Protein AF-A0A4Q8U0I1-F1 (afdb_monomer_lite)

Structure (mmCIF, N/CA/C/O backbone):
data_AF-A0A4Q8U0I1-F1
#
_entry.id   AF-A0A4Q8U0I1-F1
#
loop_
_atom_site.group_PDB
_atom_site.id
_atom_site.type_symbol
_atom_site.label_atom_id
_atom_site.label_alt_id
_atom_site.label_comp_id
_atom_site.label_asym_id
_atom_site.label_entity_id
_atom_site.label_seq_id
_atom_site.pdbx_PDB_ins_code
_atom_site.Cartn_x
_atom_site.Cartn_y
_atom_site.Cartn_z
_atom_site.occupancy
_atom_site.B_iso_or_equiv
_atom_site.auth_seq_id
_atom_site.auth_comp_id
_atom_site.auth_asym_id
_atom_site.auth_atom_id
_atom_site.pdbx_PDB_model_num
ATOM 1 N N . MET A 1 1 ? -5.840 -26.857 8.685 1.00 29.73 1 MET A N 1
ATOM 2 C CA . MET A 1 1 ? -5.696 -25.802 7.660 1.00 29.73 1 MET A CA 1
ATOM 3 C C . MET A 1 1 ? -5.209 -24.539 8.381 1.00 29.73 1 MET A C 1
ATOM 5 O O . MET A 1 1 ? -5.985 -23.650 8.663 1.00 29.73 1 MET A O 1
ATOM 9 N N . ALA A 1 2 ? -4.060 -24.588 9.058 1.00 36.88 2 ALA A N 1
ATOM 10 C CA . ALA A 1 2 ? -2.710 -24.403 8.505 1.00 36.88 2 ALA A CA 1
ATOM 11 C C . ALA A 1 2 ? -2.477 -23.007 7.884 1.00 36.88 2 ALA A C 1
ATOM 13 O O . ALA A 1 2 ? -1.924 -22.889 6.802 1.00 36.88 2 ALA A O 1
ATOM 14 N N . GLY A 1 3 ? -2.908 -21.962 8.591 1.00 31.30 3 GLY A N 1
ATOM 15 C CA . GLY A 1 3 ? -2.329 -20.621 8.529 1.00 31.30 3 GLY A CA 1
ATOM 16 C C . GLY A 1 3 ? -1.948 -20.258 9.956 1.00 31.30 3 GLY A C 1
ATOM 17 O O . GLY A 1 3 ? -2.737 -19.664 10.682 1.00 31.30 3 GLY A O 1
ATOM 18 N N . GLN A 1 4 ? -0.818 -20.794 10.417 1.00 35.19 4 GLN A N 1
ATOM 19 C CA . GLN A 1 4 ? -0.302 -20.525 11.754 1.00 35.19 4 GLN A CA 1
ATOM 20 C C . GLN A 1 4 ? -0.197 -19.008 11.933 1.00 35.19 4 GLN A C 1
ATOM 22 O O . GLN A 1 4 ? 0.401 -18.332 11.104 1.00 35.19 4 GLN A O 1
ATOM 27 N N . PHE A 1 5 ? -0.823 -18.506 12.996 1.00 39.28 5 PHE A N 1
ATOM 28 C CA . PHE A 1 5 ? -0.756 -17.132 13.477 1.00 39.28 5 PHE A CA 1
ATOM 29 C C . PHE A 1 5 ? 0.699 -16.648 13.511 1.00 39.28 5 PHE A C 1
ATOM 31 O O . PHE A 1 5 ? 1.448 -16.977 14.431 1.00 39.28 5 PHE A O 1
ATOM 38 N N . TRP A 1 6 ? 1.110 -15.875 12.509 1.00 37.84 6 TRP A N 1
ATOM 39 C CA . TRP A 1 6 ? 2.378 -15.161 12.544 1.00 37.84 6 TRP A CA 1
ATOM 40 C C . TRP A 1 6 ? 2.158 -13.829 13.265 1.00 37.84 6 TRP A C 1
ATOM 42 O O . TRP A 1 6 ? 1.513 -12.922 12.754 1.00 37.84 6 TRP A O 1
ATOM 52 N N . ALA A 1 7 ? 2.706 -13.766 14.479 1.00 37.22 7 ALA A N 1
ATOM 53 C CA . ALA A 1 7 ? 3.058 -12.556 15.217 1.00 37.22 7 ALA A CA 1
ATOM 54 C C . ALA A 1 7 ? 1.905 -11.651 15.698 1.00 37.22 7 ALA A C 1
ATOM 56 O O . ALA A 1 7 ? 1.770 -10.496 15.305 1.00 37.22 7 ALA A O 1
ATOM 57 N N . ALA A 1 8 ? 1.164 -12.137 16.696 1.00 36.59 8 ALA A N 1
ATOM 58 C CA . ALA A 1 8 ? 0.616 -11.267 17.733 1.00 36.59 8 ALA A CA 1
ATOM 59 C C . ALA A 1 8 ? 1.723 -10.938 18.755 1.00 36.59 8 ALA A C 1
ATOM 61 O O . ALA A 1 8 ? 1.779 -11.524 19.832 1.00 36.59 8 ALA A O 1
ATOM 62 N N . THR A 1 9 ? 2.620 -10.012 18.416 1.00 40.69 9 THR A N 1
ATOM 63 C CA . THR A 1 9 ? 3.557 -9.395 19.370 1.00 40.69 9 THR A CA 1
ATOM 64 C C . THR A 1 9 ? 3.761 -7.936 18.980 1.00 40.69 9 THR A C 1
ATOM 66 O O . THR A 1 9 ? 4.580 -7.599 18.135 1.00 40.69 9 THR A O 1
ATOM 69 N N . VAL A 1 10 ? 2.975 -7.061 19.612 1.00 40.88 10 VAL A N 1
ATOM 70 C CA . VAL A 1 10 ? 3.034 -5.593 19.469 1.00 40.88 10 VAL A CA 1
ATOM 71 C C . VAL A 1 10 ? 4.277 -4.993 20.146 1.00 40.88 10 VAL A C 1
ATOM 73 O O . VAL A 1 10 ? 4.555 -3.809 20.003 1.00 40.88 10 VAL A O 1
ATOM 76 N N . THR A 1 11 ? 5.090 -5.792 20.831 1.00 40.44 11 THR A N 1
ATOM 77 C CA . THR A 1 11 ? 6.350 -5.343 21.424 1.00 40.44 11 THR A CA 1
ATOM 78 C C . THR A 1 11 ? 7.396 -6.448 2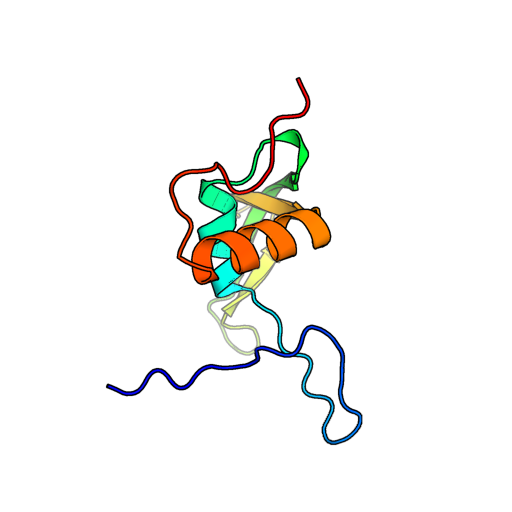1.316 1.00 40.44 11 THR A C 1
ATOM 80 O O . THR A 1 11 ? 7.123 -7.617 21.588 1.00 40.44 11 THR A O 1
ATOM 83 N N . ALA A 1 12 ? 8.587 -6.077 20.848 1.00 41.59 12 ALA A N 1
ATOM 84 C CA . ALA A 1 12 ? 9.717 -6.974 20.647 1.00 41.59 12 ALA A CA 1
ATOM 85 C C . ALA A 1 12 ? 10.071 -7.736 21.938 1.00 41.59 12 ALA A C 1
ATOM 87 O O . ALA A 1 12 ? 10.255 -7.130 22.993 1.00 41.59 12 ALA A O 1
ATOM 88 N N . ILE A 1 13 ? 10.199 -9.062 21.848 1.00 44.84 13 ILE A N 1
ATOM 89 C CA . ILE A 1 13 ? 10.884 -9.881 22.855 1.00 44.84 13 ILE A CA 1
ATOM 90 C C . ILE A 1 13 ? 12.319 -10.068 22.344 1.00 44.84 13 ILE A C 1
ATOM 92 O O . ILE A 1 13 ? 12.486 -10.506 21.203 1.00 44.84 13 ILE A O 1
ATOM 96 N N . PRO A 1 14 ? 13.361 -9.741 23.130 1.00 49.44 14 PRO A N 1
ATOM 97 C CA . PRO A 1 14 ? 14.732 -9.747 22.647 1.00 49.44 14 PRO A CA 1
ATOM 98 C C . PRO A 1 14 ? 15.262 -11.180 22.645 1.00 49.44 14 PRO A C 1
ATOM 100 O O . PRO A 1 14 ? 15.840 -11.663 23.614 1.00 49.44 14 PRO A O 1
ATOM 103 N N . SER A 1 15 ? 15.010 -11.903 21.564 1.00 45.81 15 SER A N 1
ATOM 104 C CA . SER A 1 15 ? 15.817 -13.049 21.142 1.00 45.81 15 SER A CA 1
ATOM 105 C C . SER A 1 15 ? 15.414 -13.404 19.714 1.00 45.81 15 SER A C 1
ATOM 107 O O . SER A 1 15 ? 14.295 -13.837 19.473 1.00 45.81 15 SER A O 1
ATOM 109 N N . TYR A 1 16 ? 16.340 -13.193 18.772 1.00 47.41 16 TYR A N 1
ATOM 110 C CA . TYR A 1 16 ? 16.147 -13.322 17.320 1.00 47.41 16 TYR A CA 1
ATOM 111 C C . TYR A 1 16 ? 15.236 -12.242 16.701 1.00 47.41 16 TYR A C 1
ATOM 113 O O . TYR A 1 16 ? 14.068 -12.461 16.393 1.00 47.41 16 TYR A O 1
ATOM 121 N N . GLU A 1 17 ? 15.805 -11.049 16.503 1.00 49.88 17 GLU A N 1
ATOM 122 C CA . GLU A 1 17 ? 15.148 -9.881 15.901 1.00 49.88 17 GLU A CA 1
ATOM 123 C C . GLU A 1 17 ? 14.931 -10.052 14.389 1.00 49.88 17 GLU A C 1
ATOM 125 O O . GLU A 1 17 ? 15.549 -9.389 13.558 1.00 49.88 17 GLU A O 1
ATOM 130 N N . P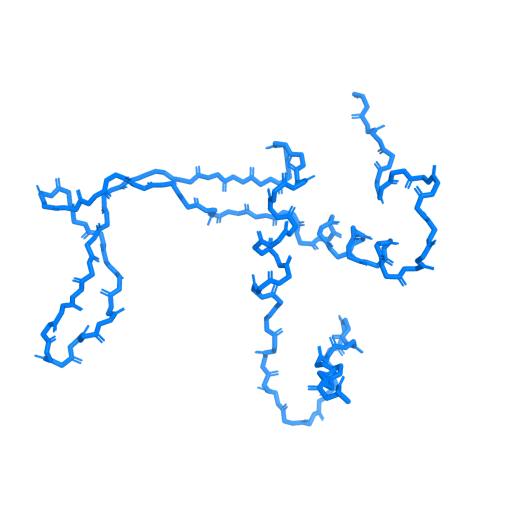HE A 1 18 ? 14.019 -10.939 14.003 1.00 49.31 18 PHE A N 1
ATOM 131 C CA . PHE A 1 18 ? 13.334 -10.765 12.731 1.00 49.31 18 PHE A CA 1
ATOM 132 C C . PHE A 1 18 ? 12.266 -9.693 12.938 1.00 49.31 18 PHE A C 1
ATOM 134 O O . PHE A 1 18 ? 11.284 -9.905 13.651 1.00 49.31 18 PHE A O 1
ATOM 141 N N . THR A 1 19 ? 12.467 -8.514 12.349 1.00 57.41 19 THR A N 1
ATOM 142 C CA . THR A 1 19 ? 11.404 -7.512 12.276 1.00 57.41 19 THR A CA 1
ATOM 143 C C . THR A 1 19 ? 10.308 -8.052 11.365 1.00 57.41 19 THR A C 1
ATOM 145 O O . THR A 1 19 ? 10.481 -8.143 10.151 1.00 57.41 19 THR A O 1
ATOM 148 N N . TYR A 1 20 ? 9.179 -8.431 11.957 1.00 67.06 20 TYR A N 1
ATOM 149 C CA . TYR A 1 20 ? 7.989 -8.803 11.207 1.00 67.06 20 TYR A CA 1
ATOM 150 C C . TYR A 1 20 ? 7.176 -7.555 10.894 1.00 67.06 20 TYR A C 1
ATOM 152 O O . TYR A 1 20 ? 6.735 -6.842 11.793 1.00 67.06 20 TYR A O 1
ATOM 160 N N . PHE A 1 21 ? 6.964 -7.312 9.605 1.00 73.00 21 PHE A N 1
ATOM 161 C CA . PHE A 1 21 ? 6.086 -6.253 9.134 1.00 73.00 21 PHE A CA 1
ATOM 162 C C . PHE A 1 21 ? 4.748 -6.840 8.694 1.00 73.00 21 PHE A C 1
ATOM 164 O O . PHE A 1 21 ? 4.695 -7.838 7.978 1.00 73.00 21 PHE A O 1
ATOM 171 N N . LEU A 1 22 ? 3.656 -6.187 9.085 1.00 83.88 22 LEU A N 1
ATOM 172 C CA . LEU A 1 22 ? 2.290 -6.584 8.746 1.00 83.88 22 LEU A CA 1
ATOM 173 C C . LEU A 1 22 ? 1.877 -6.071 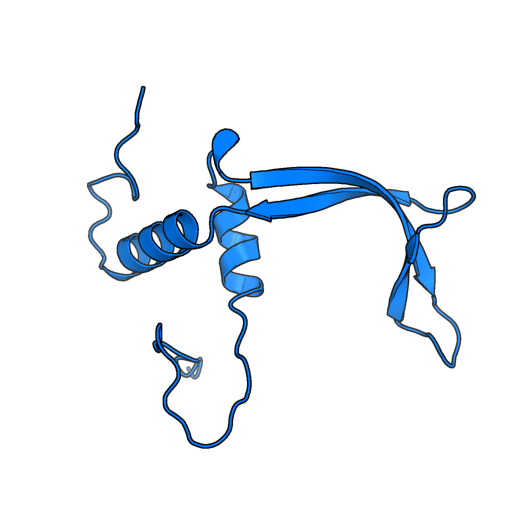7.352 1.00 83.88 22 LEU A C 1
ATOM 175 O O . LEU A 1 22 ? 0.795 -5.510 7.198 1.00 83.88 22 LEU A O 1
ATOM 179 N N . TRP A 1 23 ? 2.735 -6.217 6.335 1.00 81.50 23 TRP A N 1
ATOM 180 C CA . TRP A 1 23 ? 2.523 -5.594 5.017 1.00 81.50 23 TRP A CA 1
ATOM 181 C C . TRP A 1 23 ? 1.262 -6.067 4.294 1.00 81.50 23 TRP A C 1
ATOM 183 O O . TRP A 1 23 ? 0.542 -5.244 3.728 1.00 81.50 23 TRP A O 1
ATOM 193 N N . ASP A 1 24 ? 0.931 -7.352 4.384 1.00 84.44 24 ASP A N 1
ATOM 194 C CA . ASP A 1 24 ? -0.291 -7.881 3.771 1.00 84.44 24 ASP A CA 1
ATOM 195 C C . ASP A 1 24 ? -1.541 -7.399 4.519 1.00 84.44 24 ASP A C 1
ATOM 197 O O . ASP A 1 24 ? -2.527 -6.990 3.907 1.00 84.44 24 ASP A O 1
ATOM 201 N N . VAL A 1 25 ? -1.481 -7.364 5.855 1.00 86.81 25 VAL A N 1
ATOM 202 C CA . VAL A 1 25 ? -2.576 -6.850 6.694 1.00 86.81 25 VAL A CA 1
ATOM 203 C C . VAL A 1 25 ? -2.797 -5.362 6.434 1.00 86.81 25 VAL A C 1
ATOM 205 O O . VAL A 1 25 ? -3.941 -4.935 6.286 1.00 86.81 25 VAL A O 1
ATOM 208 N N . LEU A 1 26 ? -1.721 -4.576 6.321 1.00 87.88 26 LEU A N 1
ATOM 209 C CA . LEU A 1 26 ? -1.790 -3.161 5.962 1.00 87.88 26 LEU A CA 1
ATOM 210 C C . LEU A 1 26 ? -2.407 -2.978 4.573 1.00 87.88 26 LEU A C 1
ATOM 212 O O . LEU A 1 26 ? -3.253 -2.107 4.406 1.00 87.88 26 LEU A O 1
ATOM 216 N N . SER A 1 27 ? -2.028 -3.811 3.601 1.00 86.62 27 SER A N 1
ATOM 217 C CA . SER A 1 27 ? -2.555 -3.744 2.230 1.00 86.62 27 SER A CA 1
ATOM 218 C C . SER A 1 27 ? -4.069 -3.973 2.185 1.00 86.62 27 SER A C 1
ATOM 220 O O . SER A 1 27 ? -4.772 -3.293 1.441 1.00 86.62 27 SER A O 1
ATOM 222 N N . VAL A 1 28 ? -4.592 -4.874 3.024 1.00 88.25 28 VAL A N 1
ATOM 223 C CA . VAL A 1 28 ? -6.044 -5.071 3.184 1.00 88.25 28 VAL A CA 1
ATOM 224 C C . VAL A 1 28 ? -6.682 -3.900 3.935 1.00 88.25 28 VAL A C 1
ATOM 226 O O . VAL A 1 28 ? -7.712 -3.382 3.505 1.00 88.25 28 VAL A O 1
ATOM 229 N N . CYS A 1 29 ? -6.068 -3.443 5.031 1.00 86.62 29 CYS A N 1
ATOM 230 C CA . CYS A 1 29 ? -6.582 -2.315 5.812 1.00 86.62 29 CYS A CA 1
ATOM 231 C C . CYS A 1 29 ? -6.639 -1.021 4.993 1.00 86.62 29 CYS A C 1
ATOM 233 O O . CYS A 1 29 ? -7.565 -0.238 5.181 1.00 86.62 29 CYS A O 1
ATOM 235 N N . ALA A 1 30 ? -5.714 -0.823 4.051 1.00 85.94 30 ALA A N 1
ATOM 236 C CA . ALA A 1 30 ? -5.646 0.357 3.192 1.00 85.94 30 ALA A CA 1
ATOM 237 C C . ALA A 1 30 ? -6.940 0.624 2.410 1.00 85.94 30 ALA A C 1
ATOM 239 O O . ALA A 1 30 ? -7.236 1.775 2.108 1.00 85.94 30 ALA A O 1
ATOM 240 N N . ILE A 1 31 ? -7.741 -0.411 2.137 1.00 86.81 31 ILE A N 1
ATOM 241 C CA . ILE A 1 31 ? -9.041 -0.281 1.462 1.00 86.81 31 ILE A CA 1
ATOM 242 C C . ILE A 1 31 ? -10.067 0.445 2.349 1.00 86.81 31 ILE A C 1
ATOM 244 O O . ILE A 1 31 ? -10.938 1.146 1.841 1.00 86.81 31 ILE A O 1
ATOM 248 N N . ALA A 1 32 ? -9.973 0.274 3.668 1.00 87.00 32 ALA A N 1
ATOM 249 C CA . ALA A 1 32 ? -10.917 0.815 4.644 1.00 87.00 32 ALA A CA 1
ATOM 250 C C . ALA A 1 32 ? -10.324 1.950 5.500 1.00 87.00 32 ALA A C 1
ATOM 252 O O . ALA A 1 32 ? -10.999 2.444 6.402 1.00 87.00 32 ALA A O 1
ATOM 253 N N . LEU A 1 33 ? -9.081 2.368 5.236 1.00 87.62 33 LEU A N 1
ATOM 254 C CA . LEU A 1 33 ? -8.467 3.486 5.943 1.00 87.62 33 LEU A CA 1
ATOM 255 C C . LEU A 1 33 ? -9.137 4.812 5.550 1.00 87.62 33 LEU A C 1
ATOM 257 O O . LEU A 1 33 ? -9.289 5.094 4.358 1.00 87.62 33 LEU A O 1
ATOM 261 N N . PRO A 1 34 ? -9.491 5.667 6.526 1.00 90.12 34 PRO A N 1
ATOM 262 C CA . PRO A 1 34 ? -9.904 7.033 6.236 1.00 90.12 34 PRO A CA 1
ATOM 263 C C . PRO A 1 34 ? -8.790 7.823 5.537 1.00 90.12 34 PRO A C 1
ATOM 265 O O . PRO A 1 34 ? -7.605 7.607 5.797 1.00 90.12 34 PRO A O 1
ATOM 268 N N . GLN A 1 35 ? -9.167 8.767 4.670 1.00 88.69 35 GLN A N 1
ATOM 269 C CA . GLN A 1 35 ? -8.218 9.542 3.858 1.00 88.69 35 GLN A CA 1
ATOM 270 C C . GLN A 1 35 ? -7.237 10.391 4.682 1.00 88.69 35 GLN A C 1
ATOM 272 O O . GLN A 1 35 ? -6.158 10.702 4.195 1.00 88.69 35 GLN A O 1
ATOM 277 N N . ASP A 1 36 ? -7.575 10.754 5.921 1.00 92.12 36 ASP A N 1
ATOM 278 C CA . ASP A 1 36 ? -6.704 11.512 6.828 1.00 92.12 36 ASP A CA 1
ATOM 279 C C . ASP A 1 36 ? -5.689 10.630 7.583 1.00 92.12 36 ASP A C 1
ATOM 281 O O . ASP A 1 36 ? -4.860 11.149 8.330 1.00 92.12 36 ASP A O 1
ATOM 285 N N . LYS A 1 37 ? -5.741 9.301 7.410 1.00 91.12 37 LYS A N 1
ATOM 286 C CA . LYS A 1 37 ? -4.861 8.336 8.100 1.00 91.12 37 LYS A CA 1
ATOM 287 C C . LYS A 1 37 ? -3.707 7.824 7.253 1.00 91.12 37 LYS A C 1
ATOM 289 O O . LYS A 1 37 ? -2.904 7.030 7.741 1.00 91.12 37 LYS A O 1
ATOM 294 N N . PHE A 1 38 ? -3.594 8.268 6.007 1.00 93.06 38 PHE A N 1
ATOM 295 C CA . PHE A 1 38 ? -2.473 7.927 5.145 1.00 93.06 38 PHE A CA 1
ATOM 296 C C . PHE A 1 38 ? -2.203 9.026 4.122 1.00 93.06 38 PHE A C 1
ATOM 298 O O . PHE A 1 38 ? -3.084 9.798 3.759 1.00 93.06 38 PHE A O 1
ATOM 305 N N . THR A 1 39 ? -0.973 9.053 3.622 1.00 91.94 39 THR A N 1
ATOM 306 C CA . THR A 1 39 ? -0.575 9.912 2.506 1.00 91.94 39 THR A CA 1
ATOM 307 C C . THR A 1 39 ? -0.138 9.032 1.352 1.00 91.94 39 THR A C 1
ATOM 309 O O . THR A 1 39 ? 0.522 8.007 1.544 1.00 91.94 39 THR A O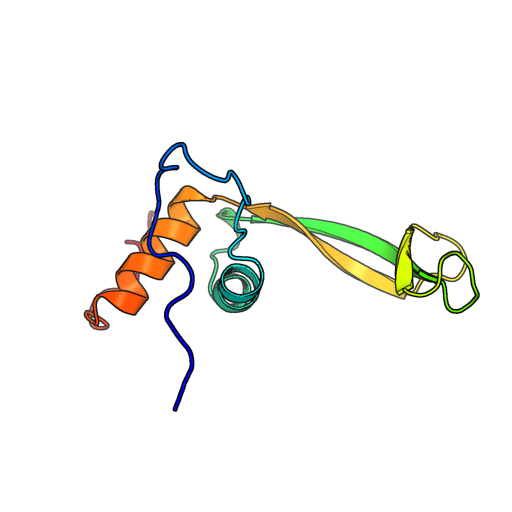 1
ATOM 312 N N . THR A 1 40 ? -0.486 9.441 0.138 1.00 91.06 40 THR A N 1
ATOM 313 C CA . THR A 1 40 ? -0.026 8.792 -1.087 1.00 91.06 40 THR A CA 1
ATOM 314 C C . THR A 1 40 ? 0.875 9.709 -1.883 1.00 91.06 40 THR A C 1
ATOM 316 O O . THR A 1 40 ? 0.615 10.907 -1.980 1.00 91.06 40 THR A O 1
ATOM 319 N N . ASN A 1 41 ? 1.869 9.119 -2.533 1.00 89.69 41 ASN A N 1
ATOM 320 C CA . ASN A 1 41 ? 2.624 9.768 -3.590 1.00 89.69 41 ASN A CA 1
ATOM 321 C C . ASN A 1 41 ? 2.268 9.127 -4.929 1.00 89.69 41 ASN A C 1
ATOM 323 O O . ASN A 1 41 ? 1.900 7.954 -4.994 1.00 89.69 41 ASN A O 1
ATOM 327 N N . THR A 1 42 ? 2.416 9.902 -5.992 1.00 90.94 42 THR A N 1
ATOM 328 C CA . THR A 1 42 ? 2.264 9.436 -7.366 1.00 90.94 42 THR A CA 1
ATOM 329 C C 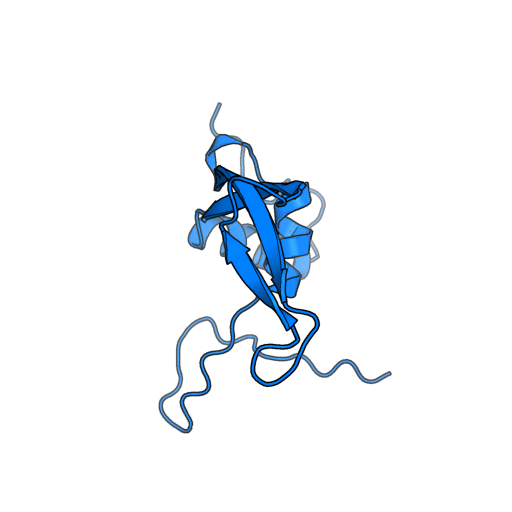. THR A 1 42 ? 3.575 9.593 -8.118 1.00 90.94 42 THR A C 1
ATOM 331 O O . THR A 1 42 ? 4.428 10.412 -7.765 1.00 90.94 42 THR A O 1
ATOM 334 N N . GLY A 1 43 ? 3.749 8.789 -9.157 1.00 91.44 43 GLY A N 1
ATOM 335 C CA . GLY A 1 43 ? 4.884 8.892 -10.060 1.00 91.44 43 GLY A CA 1
ATOM 336 C C . GLY A 1 43 ? 4.971 7.695 -10.989 1.00 91.44 43 GLY A C 1
ATOM 337 O O . GLY A 1 43 ? 4.129 6.796 -10.946 1.00 91.44 43 GLY A O 1
ATOM 338 N N . LYS A 1 44 ? 6.005 7.688 -11.826 1.00 93.69 44 LYS A N 1
ATOM 339 C CA . LYS A 1 44 ? 6.217 6.640 -12.818 1.00 93.69 44 LYS A CA 1
ATOM 340 C C . LYS A 1 44 ? 7.211 5.602 -12.318 1.00 93.69 44 LYS A C 1
ATOM 342 O O . LYS A 1 44 ? 8.329 5.948 -11.932 1.00 93.69 44 LYS A O 1
ATOM 347 N N . ILE A 1 45 ? 6.800 4.336 -12.315 1.00 91.88 45 ILE A N 1
ATOM 348 C CA . ILE A 1 45 ? 7.625 3.206 -11.872 1.00 91.88 45 ILE A CA 1
ATOM 349 C C . ILE A 1 45 ? 7.780 2.186 -13.002 1.00 91.88 45 ILE A C 1
ATOM 351 O O . ILE A 1 45 ? 6.821 1.865 -13.707 1.00 91.88 45 ILE A O 1
ATOM 355 N N . THR A 1 46 ? 8.987 1.636 -13.112 1.00 93.69 46 THR A N 1
ATOM 356 C CA . THR A 1 46 ? 9.330 0.498 -13.973 1.00 93.69 46 THR A CA 1
ATOM 357 C C . THR A 1 46 ? 9.828 -0.665 -13.110 1.00 93.69 46 THR A C 1
ATOM 359 O O . THR A 1 46 ? 10.288 -0.477 -11.979 1.00 93.69 46 THR A O 1
ATOM 362 N N . VAL A 1 47 ? 9.731 -1.886 -13.640 1.00 90.81 47 VAL A N 1
ATOM 363 C CA . VAL A 1 47 ? 10.287 -3.097 -13.025 1.00 90.81 47 VAL A CA 1
ATOM 364 C C . VAL A 1 47 ? 11.386 -3.652 -13.917 1.00 90.81 47 VAL A C 1
ATOM 366 O O . VAL A 1 47 ? 11.165 -3.897 -15.103 1.00 90.81 47 VAL A O 1
ATOM 369 N N . ALA A 1 48 ? 12.570 -3.870 -13.353 1.00 91.12 48 ALA A N 1
ATOM 370 C CA . ALA A 1 48 ? 13.659 -4.513 -14.073 1.00 91.12 48 ALA A CA 1
ATOM 371 C C . ALA A 1 48 ? 13.312 -5.988 -14.337 1.00 91.12 48 ALA A C 1
ATOM 373 O O . ALA A 1 48 ? 12.940 -6.724 -13.425 1.00 91.12 48 ALA A O 1
ATOM 374 N N . THR A 1 49 ? 13.442 -6.434 -15.586 1.00 93.06 49 THR A N 1
ATOM 375 C CA . THR A 1 49 ? 13.135 -7.817 -16.005 1.00 93.06 49 THR A CA 1
ATOM 376 C C . THR A 1 49 ? 14.383 -8.649 -16.290 1.00 93.06 49 THR A C 1
ATOM 378 O O . THR A 1 49 ? 14.291 -9.865 -16.449 1.00 93.06 49 THR A O 1
ATOM 381 N N . SER A 1 50 ? 15.557 -8.016 -16.338 1.00 92.38 50 SER A N 1
ATOM 382 C CA . SER A 1 50 ? 16.834 -8.650 -16.656 1.00 92.38 50 SER A CA 1
ATOM 383 C C . SER A 1 50 ? 17.750 -8.759 -15.436 1.00 92.38 50 SER A C 1
ATOM 385 O O . SER A 1 50 ? 17.773 -7.908 -14.546 1.00 92.38 50 SER A O 1
ATOM 387 N N . THR A 1 51 ? 18.534 -9.837 -15.392 1.00 88.81 51 THR A N 1
ATOM 388 C CA . THR A 1 51 ? 19.559 -10.052 -14.363 1.00 88.81 51 THR A CA 1
ATOM 389 C C . THR A 1 51 ? 20.667 -8.999 -14.466 1.00 88.81 51 THR A C 1
ATOM 391 O O . THR A 1 51 ? 21.034 -8.632 -15.585 1.00 88.81 51 THR A O 1
ATOM 394 N N . PRO A 1 52 ? 21.254 -8.549 -13.342 1.00 91.81 52 PRO A N 1
ATOM 395 C CA . PRO A 1 52 ? 21.096 -9.078 -11.980 1.00 91.81 52 PRO A CA 1
ATOM 396 C C . PRO A 1 52 ? 19.910 -8.498 -11.187 1.00 91.81 52 PRO A C 1
ATOM 398 O O . PRO A 1 52 ? 19.597 -9.018 -10.124 1.00 91.81 52 PRO A O 1
ATOM 401 N N . ASN A 1 53 ? 19.230 -7.470 -11.699 1.00 88.75 53 ASN A N 1
ATOM 402 C CA . ASN A 1 53 ? 18.244 -6.690 -10.938 1.00 88.75 53 ASN A CA 1
ATOM 403 C C . ASN A 1 53 ? 16.788 -7.125 -11.173 1.00 88.75 53 ASN A C 1
ATOM 405 O O . ASN A 1 53 ? 15.866 -6.368 -10.879 1.00 88.75 53 ASN A O 1
ATOM 409 N N . ALA A 1 54 ? 16.564 -8.316 -11.729 1.00 89.88 54 ALA A N 1
ATOM 410 C CA . ALA A 1 54 ? 15.228 -8.798 -12.056 1.00 89.88 54 ALA A CA 1
ATOM 411 C C . ALA A 1 54 ? 14.297 -8.740 -10.826 1.00 89.88 54 ALA A C 1
ATOM 413 O O . ALA A 1 54 ? 14.622 -9.275 -9.768 1.00 89.88 54 ALA A O 1
ATOM 414 N N . GLY A 1 55 ? 13.148 -8.075 -10.969 1.00 87.94 55 GLY A N 1
ATOM 415 C CA . GLY A 1 55 ? 12.170 -7.843 -9.902 1.00 87.94 55 GLY A CA 1
ATOM 416 C C . GLY A 1 55 ? 12.340 -6.525 -9.138 1.00 87.94 55 GLY A C 1
ATOM 417 O O . GLY A 1 55 ? 11.457 -6.163 -8.364 1.00 87.94 55 GLY A O 1
ATOM 418 N N . GLN A 1 56 ? 13.420 -5.769 -9.359 1.00 91.38 56 GLN A N 1
ATOM 419 C CA . GLN A 1 56 ? 13.586 -4.453 -8.744 1.00 91.38 56 GLN A CA 1
ATOM 420 C C . GLN A 1 56 ? 12.578 -3.451 -9.321 1.00 91.38 56 GLN A C 1
ATOM 422 O O . GLN A 1 56 ? 12.582 -3.174 -10.520 1.00 91.38 56 GLN A O 1
ATOM 427 N N . THR A 1 57 ? 11.768 -2.846 -8.454 1.00 91.50 57 THR A N 1
ATOM 428 C CA . THR 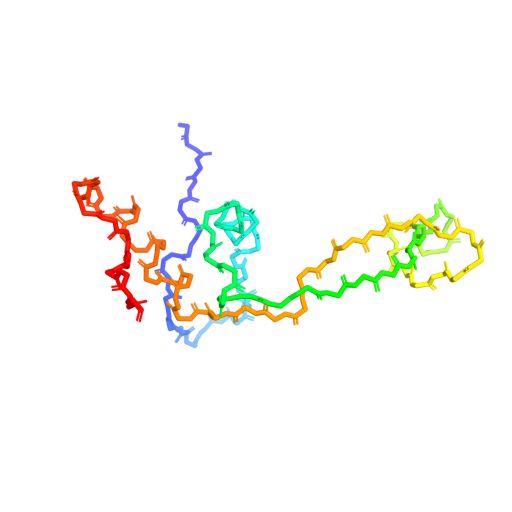A 1 57 ? 10.926 -1.686 -8.774 1.00 91.50 57 THR A CA 1
ATOM 429 C C . THR A 1 57 ? 11.728 -0.396 -8.596 1.00 91.50 57 THR A C 1
ATOM 431 O O . THR A 1 57 ? 12.321 -0.189 -7.533 1.00 91.50 57 THR A O 1
ATOM 434 N N . TYR A 1 58 ? 11.740 0.490 -9.589 1.00 88.88 58 TYR A N 1
ATOM 435 C CA . TYR A 1 58 ? 12.468 1.762 -9.521 1.00 88.88 58 TYR A CA 1
ATOM 436 C C . TYR A 1 58 ? 11.715 2.886 -10.241 1.00 88.88 58 TYR A C 1
ATOM 438 O O . TYR A 1 58 ? 10.841 2.636 -11.069 1.00 88.88 58 TYR A O 1
ATOM 446 N N . ARG A 1 59 ? 12.041 4.138 -9.901 1.00 90.81 59 ARG A N 1
ATOM 447 C CA . ARG A 1 59 ? 11.444 5.322 -10.535 1.00 90.81 59 ARG A CA 1
ATOM 448 C C . ARG A 1 59 ? 11.992 5.523 -11.941 1.00 90.81 59 ARG A C 1
ATOM 450 O O . ARG A 1 59 ? 13.204 5.481 -12.129 1.00 90.81 59 ARG A O 1
ATOM 457 N N . ASP A 1 60 ? 11.101 5.779 -12.887 1.00 93.19 60 ASP A N 1
ATOM 458 C CA . ASP A 1 60 ? 11.429 5.967 -14.297 1.00 93.19 60 ASP A CA 1
ATOM 459 C C . ASP A 1 60 ? 10.422 6.919 -14.942 1.00 93.19 60 ASP A C 1
ATOM 461 O O . ASP A 1 60 ? 9.338 6.517 -15.362 1.00 93.19 60 ASP A O 1
ATOM 465 N N . ASP A 1 61 ? 10.800 8.190 -15.043 1.00 93.38 61 ASP A N 1
ATOM 466 C CA . ASP A 1 61 ? 9.936 9.234 -15.595 1.00 93.38 61 ASP A CA 1
ATOM 467 C C . ASP A 1 61 ? 9.723 9.109 -17.118 1.00 93.38 61 ASP A C 1
ATOM 469 O O . ASP A 1 61 ? 8.893 9.825 -17.680 1.00 93.38 61 ASP A O 1
ATOM 473 N N . THR A 1 62 ? 10.450 8.211 -17.797 1.00 92.38 62 THR A N 1
ATOM 474 C CA . THR A 1 62 ? 10.440 8.090 -19.264 1.00 92.38 62 THR A CA 1
ATOM 475 C C . THR A 1 62 ? 9.559 6.955 -19.773 1.00 92.38 62 THR A C 1
ATOM 477 O O . THR A 1 62 ? 8.717 7.181 -20.641 1.00 92.38 62 THR A O 1
ATOM 480 N N . LEU A 1 63 ? 9.738 5.744 -19.239 1.00 90.75 63 LEU A N 1
ATOM 481 C CA . LEU A 1 63 ? 9.054 4.527 -19.695 1.00 90.75 63 LEU A CA 1
ATOM 482 C C . LEU A 1 63 ? 8.163 3.904 -18.611 1.00 90.75 63 LEU A C 1
ATOM 484 O O . LEU A 1 63 ? 7.464 2.927 -18.886 1.00 90.75 63 LEU A O 1
ATOM 488 N N . GLY A 1 64 ? 8.174 4.460 -17.396 1.00 88.88 64 GLY A N 1
ATOM 489 C CA . GLY A 1 64 ? 7.425 3.930 -16.266 1.00 88.88 64 GLY A CA 1
ATOM 490 C C . GLY A 1 64 ? 5.917 4.134 -16.370 1.00 88.88 64 GLY A C 1
ATOM 491 O O . GLY A 1 64 ? 5.415 5.111 -16.940 1.00 88.88 64 GLY A O 1
ATOM 492 N N . ALA A 1 65 ? 5.187 3.202 -15.762 1.00 91.44 65 ALA A N 1
ATOM 493 C CA . ALA A 1 65 ? 3.743 3.290 -15.611 1.00 91.44 65 ALA A CA 1
ATOM 494 C C . ALA A 1 65 ? 3.387 4.249 -14.469 1.00 91.44 65 ALA A C 1
ATOM 496 O O . ALA A 1 65 ? 4.032 4.225 -13.418 1.00 91.44 65 ALA A O 1
ATOM 497 N N . ASP A 1 66 ? 2.351 5.067 -14.665 1.00 94.19 66 ASP A N 1
ATOM 498 C CA . ASP A 1 66 ? 1.818 5.932 -13.613 1.00 94.19 66 ASP A CA 1
ATOM 499 C C . ASP A 1 66 ? 1.191 5.079 -12.513 1.00 94.19 66 ASP A C 1
ATOM 501 O O . ASP A 1 66 ? 0.235 4.335 -12.747 1.00 94.19 66 ASP A O 1
ATOM 505 N N . ILE A 1 67 ? 1.733 5.196 -11.305 1.00 92.44 67 ILE A N 1
ATOM 506 C CA . ILE A 1 67 ? 1.221 4.501 -10.134 1.00 92.44 67 ILE A CA 1
ATOM 507 C C . ILE A 1 67 ? 1.104 5.447 -8.939 1.00 92.44 67 ILE A C 1
ATOM 509 O O . ILE A 1 67 ? 1.797 6.463 -8.835 1.00 92.44 67 ILE A O 1
ATOM 513 N N . THR A 1 68 ? 0.237 5.063 -8.007 1.00 90.25 68 THR A N 1
ATOM 514 C CA . THR A 1 68 ? 0.065 5.706 -6.705 1.00 90.25 68 THR A CA 1
ATOM 515 C C . THR A 1 68 ? 0.493 4.721 -5.630 1.00 90.25 68 THR A C 1
ATOM 517 O O . THR A 1 68 ? 0.048 3.574 -5.639 1.00 90.25 68 THR A O 1
ATOM 520 N N . TRP A 1 69 ? 1.332 5.148 -4.693 1.00 89.50 69 TRP A N 1
ATOM 521 C CA . TRP A 1 69 ? 1.762 4.321 -3.567 1.00 89.50 69 TRP A CA 1
ATOM 522 C C . TRP A 1 69 ? 1.622 5.072 -2.248 1.00 89.50 69 TRP A C 1
ATOM 524 O O . TRP A 1 69 ? 1.739 6.296 -2.186 1.00 89.50 69 TRP A O 1
ATOM 534 N N . MET A 1 70 ? 1.385 4.325 -1.175 1.00 89.25 70 MET A N 1
ATOM 535 C CA . MET A 1 70 ? 1.332 4.862 0.181 1.00 89.25 70 MET A CA 1
ATOM 536 C C . MET A 1 70 ? 2.739 5.291 0.619 1.00 89.25 70 MET A C 1
ATOM 538 O O . MET A 1 70 ? 3.679 4.500 0.557 1.00 89.25 70 MET A O 1
ATOM 542 N N . SER A 1 71 ? 2.896 6.553 1.021 1.00 90.25 71 SER A N 1
ATOM 543 C CA . SER A 1 71 ? 4.168 7.130 1.480 1.00 90.25 71 SER A CA 1
ATOM 544 C C . SER A 1 71 ? 4.232 7.295 2.997 1.00 90.25 71 SER A C 1
ATOM 546 O O . SER A 1 71 ? 5.325 7.328 3.562 1.00 90.25 71 SER A O 1
ATOM 548 N N . TRP A 1 72 ? 3.075 7.368 3.655 1.00 92.12 72 TRP A N 1
ATOM 549 C CA . TRP A 1 72 ? 2.950 7.448 5.106 1.00 92.12 72 TRP A CA 1
ATOM 550 C C . TRP A 1 72 ? 1.605 6.870 5.559 1.00 92.12 72 TRP A C 1
ATOM 552 O O . TRP A 1 72 ? 0.624 6.950 4.819 1.00 92.12 72 TRP A O 1
ATOM 562 N N . VAL A 1 73 ? 1.556 6.314 6.770 1.00 90.19 73 VAL A N 1
ATOM 563 C CA . VAL A 1 73 ? 0.332 5.811 7.405 1.00 90.19 73 VAL A CA 1
ATOM 564 C C . VAL A 1 73 ? 0.389 5.995 8.919 1.00 90.19 73 VAL A C 1
ATOM 566 O O . VAL A 1 73 ? 1.454 5.853 9.526 1.00 90.19 73 VAL A O 1
ATOM 569 N N . ASP A 1 74 ? -0.762 6.265 9.532 1.00 90.94 74 ASP A N 1
ATOM 570 C CA . ASP A 1 74 ? -0.930 6.243 10.983 1.00 90.94 74 ASP A CA 1
ATOM 571 C C . ASP A 1 74 ? -0.904 4.791 11.492 1.00 90.94 74 ASP A C 1
ATOM 573 O O . ASP A 1 74 ? -1.901 4.062 11.470 1.00 90.94 74 ASP A O 1
ATOM 577 N N . ALA A 1 75 ? 0.277 4.355 11.929 1.00 87.00 75 ALA A N 1
ATOM 578 C CA . ALA A 1 75 ? 0.506 2.989 12.385 1.00 87.00 75 ALA A CA 1
ATOM 579 C C . ALA A 1 75 ? -0.336 2.614 13.617 1.00 87.00 75 ALA A C 1
ATOM 581 O O . ALA A 1 75 ? -0.753 1.461 13.743 1.00 87.00 75 ALA A O 1
ATOM 582 N N . GLU A 1 76 ? -0.607 3.566 14.514 1.00 86.12 76 GLU A N 1
ATOM 583 C CA . GLU A 1 76 ? -1.404 3.306 15.714 1.00 86.12 76 GLU A CA 1
ATOM 584 C C . GLU A 1 76 ? -2.875 3.111 15.345 1.00 86.12 76 GLU A C 1
ATOM 586 O O . GLU A 1 76 ? -3.505 2.163 15.817 1.00 86.12 76 GLU A O 1
ATOM 591 N N . TYR A 1 77 ? -3.400 3.930 14.432 1.00 87.75 77 TYR A N 1
ATOM 592 C CA . TYR A 1 77 ? -4.755 3.752 13.910 1.00 87.75 77 TYR A CA 1
ATOM 593 C C . TYR A 1 77 ? -4.934 2.376 13.253 1.00 87.75 77 TYR A C 1
ATOM 595 O O . TYR A 1 77 ? -5.882 1.655 13.573 1.00 87.75 77 TYR A O 1
ATOM 603 N N . VAL A 1 78 ? -3.998 1.971 12.383 1.00 87.25 78 VAL A N 1
ATOM 604 C CA . VAL A 1 78 ? -4.023 0.642 11.741 1.00 87.25 78 VAL A CA 1
ATOM 605 C C . VAL A 1 78 ? -3.988 -0.468 12.791 1.00 87.25 78 VAL A C 1
ATOM 607 O O . VAL A 1 78 ? -4.747 -1.432 12.697 1.00 87.25 78 VAL A O 1
ATOM 610 N N . ARG A 1 79 ? -3.150 -0.336 13.824 1.00 85.19 79 ARG A N 1
ATOM 611 C CA . ARG A 1 79 ? -3.059 -1.325 14.904 1.00 85.19 79 ARG A CA 1
ATOM 612 C C . ARG A 1 79 ? -4.386 -1.477 15.649 1.00 85.19 79 ARG A C 1
ATOM 614 O O . ARG A 1 79 ? -4.817 -2.605 15.887 1.00 85.19 79 ARG A O 1
ATOM 621 N N . GLN A 1 80 ? -5.038 -0.369 15.997 1.00 86.19 80 GLN A N 1
ATOM 622 C CA . GLN A 1 80 ? -6.343 -0.381 16.669 1.00 86.19 80 GLN A CA 1
ATOM 623 C C . GLN A 1 80 ? -7.428 -0.996 15.781 1.00 86.19 80 GLN A C 1
ATOM 625 O O . GLN A 1 80 ? -8.196 -1.841 16.237 1.00 86.19 80 GLN A O 1
ATOM 630 N N . MET A 1 81 ? -7.430 -0.647 14.495 1.00 85.56 81 MET A N 1
ATOM 631 C CA . MET A 1 81 ? -8.333 -1.217 13.497 1.00 85.56 81 MET A CA 1
ATOM 632 C C . MET A 1 81 ? -8.170 -2.739 13.374 1.00 85.56 81 MET A C 1
ATOM 634 O O . MET A 1 81 ? -9.164 -3.463 13.376 1.00 85.56 81 MET A O 1
ATOM 638 N N . VAL A 1 82 ? -6.932 -3.243 13.344 1.00 86.56 82 VAL A N 1
ATOM 639 C CA . VAL A 1 82 ? -6.653 -4.688 13.319 1.00 86.56 82 VAL A CA 1
ATOM 640 C C . VAL A 1 82 ? -7.133 -5.371 14.599 1.00 86.56 82 VAL A C 1
ATOM 642 O O . VAL A 1 82 ? -7.810 -6.394 14.520 1.00 86.56 82 VAL A O 1
ATOM 645 N N . ILE A 1 83 ? -6.829 -4.812 15.775 1.00 85.38 83 ILE A N 1
ATOM 646 C CA . ILE A 1 83 ? -7.284 -5.369 17.061 1.00 85.38 83 ILE A CA 1
ATOM 647 C C . ILE A 1 83 ? -8.808 -5.441 17.107 1.00 85.38 83 ILE A C 1
ATOM 649 O O . ILE A 1 83 ? -9.357 -6.460 17.518 1.00 85.38 83 ILE A O 1
ATOM 653 N N . HIS A 1 84 ? -9.484 -4.391 16.650 1.00 83.56 84 HIS A N 1
ATOM 654 C CA . HIS A 1 84 ? -10.934 -4.361 16.591 1.00 83.56 84 HIS A CA 1
ATOM 655 C C . HIS A 1 84 ? -11.500 -5.436 15.649 1.00 83.56 84 HIS A C 1
ATOM 657 O O . HIS A 1 84 ? -12.397 -6.178 16.037 1.00 83.56 84 HIS A O 1
ATOM 663 N N . TYR A 1 85 ? -10.962 -5.594 14.437 1.00 83.00 85 TYR A N 1
ATOM 664 C CA . TYR A 1 85 ? -11.444 -6.650 13.538 1.00 83.00 85 TYR A CA 1
ATOM 665 C C . TYR A 1 85 ? -11.215 -8.058 14.087 1.00 83.00 85 TYR A C 1
ATOM 667 O O . TYR A 1 85 ? -12.013 -8.959 13.825 1.00 83.00 85 TYR A O 1
ATOM 675 N N . LEU A 1 86 ? -10.150 -8.251 14.864 1.00 84.00 86 LEU A N 1
ATOM 676 C CA . LEU A 1 86 ? -9.837 -9.531 15.493 1.00 84.00 86 LEU A CA 1
ATOM 677 C C . LEU A 1 86 ? -10.591 -9.768 16.809 1.00 84.00 86 LEU A C 1
ATOM 679 O O . LEU A 1 86 ? -10.673 -10.917 17.240 1.00 84.00 86 LEU A O 1
ATOM 683 N N . SER A 1 87 ? -11.161 -8.735 17.438 1.00 83.38 87 SER A N 1
ATOM 684 C CA . SER A 1 87 ? -11.937 -8.891 18.677 1.00 83.38 87 SER A CA 1
ATOM 685 C C . SER A 1 87 ? -13.281 -9.589 18.448 1.00 83.38 87 SER A C 1
ATOM 687 O O . SER A 1 87 ? -13.865 -10.128 19.386 1.00 83.38 87 SER A O 1
ATOM 689 N N . GLY A 1 88 ? -13.775 -9.595 17.205 1.00 76.25 88 GLY A N 1
ATOM 690 C CA . GLY A 1 88 ? -15.085 -10.141 16.851 1.00 76.25 88 GLY A CA 1
ATOM 691 C C . GLY A 1 88 ? -16.258 -9.213 17.187 1.00 76.25 88 GLY A C 1
ATOM 692 O O . GLY A 1 88 ? -17.416 -9.592 16.996 1.00 76.25 88 GLY A O 1
ATOM 693 N N . GLU A 1 89 ? -15.992 -7.994 17.664 1.00 74.69 89 GLU A N 1
ATOM 694 C CA . GLU A 1 89 ? -17.016 -7.009 18.028 1.00 74.69 89 GLU A CA 1
ATOM 695 C C . GLU A 1 89 ? -17.391 -6.093 16.853 1.00 74.69 89 GLU A C 1
ATOM 697 O O . GLU A 1 89 ? -17.178 -4.889 16.877 1.00 74.69 89 GLU A O 1
ATOM 702 N N . PHE A 1 90 ? -18.030 -6.644 15.821 1.00 71.38 90 PHE A N 1
ATOM 703 C CA . PHE A 1 90 ? -18.337 -5.912 14.576 1.00 71.38 90 PHE A CA 1
ATOM 704 C C . PHE A 1 90 ? -19.500 -4.904 14.658 1.00 71.38 90 PHE A C 1
ATOM 706 O O . PHE A 1 90 ? -19.908 -4.341 13.643 1.00 71.38 90 PHE A O 1
ATOM 713 N N . LYS A 1 91 ? -20.114 -4.720 15.833 1.00 72.06 91 LYS A N 1
ATOM 714 C CA . LYS A 1 91 ? -21.269 -3.812 15.996 1.00 72.06 91 LYS A CA 1
ATOM 715 C C . LYS A 1 91 ? -20.857 -2.344 16.077 1.00 72.06 91 LYS A C 1
ATOM 717 O O . LYS A 1 91 ? -21.692 -1.469 15.857 1.00 72.06 91 LYS A O 1
ATOM 722 N N . THR A 1 92 ? -19.604 -2.080 16.413 1.00 65.81 92 THR A N 1
ATOM 723 C CA . THR A 1 92 ? -19.011 -0.748 16.469 1.00 65.81 92 THR A CA 1
ATOM 724 C C . THR A 1 92 ? -18.021 -0.608 15.318 1.00 65.81 92 THR A C 1
ATOM 726 O O . THR A 1 92 ? -17.354 -1.577 14.983 1.00 65.81 92 THR A O 1
ATOM 729 N N . PRO A 1 93 ? -17.923 0.554 14.655 1.00 64.81 93 PRO A N 1
ATOM 730 C CA . PRO A 1 93 ? -16.835 0.787 13.717 1.00 64.81 93 PRO A CA 1
ATOM 731 C C . PRO A 1 93 ? -15.488 0.796 14.466 1.00 64.81 93 PRO A C 1
ATOM 733 O O . PRO A 1 93 ? -15.451 1.206 15.631 1.00 64.81 93 PRO A O 1
ATOM 736 N N . PRO A 1 94 ? -14.383 0.391 13.807 1.00 59.66 94 PRO A N 1
ATOM 737 C CA . PRO A 1 94 ? -13.089 0.160 14.450 1.00 59.66 94 PRO A CA 1
ATOM 738 C C . PRO A 1 94 ? -12.529 1.365 15.191 1.00 59.66 94 PRO A C 1
ATOM 740 O O . PRO A 1 94 ? -11.777 1.203 16.150 1.00 59.66 94 PRO A O 1
ATOM 743 N N . VAL A 1 95 ? -12.901 2.571 14.761 1.00 59.62 95 VAL A N 1
ATOM 744 C CA . VAL A 1 95 ? -12.487 3.812 15.400 1.00 59.62 95 VAL A CA 1
ATOM 745 C C . VAL A 1 95 ? -13.652 4.795 15.312 1.00 59.62 95 VAL A C 1
ATOM 747 O O . VAL A 1 95 ? -14.184 5.041 14.229 1.00 59.62 95 VAL A O 1
ATOM 750 N N . THR A 1 96 ? -14.090 5.323 16.457 1.00 50.88 96 THR A N 1
ATOM 751 C CA . THR A 1 96 ? -15.108 6.380 16.531 1.00 50.88 96 THR A CA 1
ATOM 752 C C . THR A 1 96 ? -14.656 7.562 15.686 1.00 50.88 96 THR A C 1
ATOM 754 O O . THR A 1 96 ? -13.618 8.156 15.970 1.00 50.88 96 THR A O 1
ATOM 757 N N . TYR A 1 97 ? -15.433 7.873 14.648 1.00 43.09 97 TYR A N 1
ATOM 758 C CA . TYR A 1 97 ? -15.298 9.078 13.840 1.00 43.09 97 TYR A CA 1
ATOM 759 C C . TYR A 1 97 ? -15.063 10.286 14.751 1.00 43.09 97 TYR A C 1
ATOM 761 O O . TYR A 1 97 ? -15.904 10.610 15.591 1.00 43.09 97 TYR A O 1
ATOM 769 N N . VAL A 1 98 ? -13.914 10.940 14.594 1.00 34.25 98 VAL A N 1
ATOM 770 C CA . VAL A 1 98 ? -13.784 12.337 14.997 1.00 34.25 98 VAL A CA 1
ATOM 771 C C . VAL A 1 98 ? -14.333 13.113 13.806 1.00 34.25 98 VAL A C 1
ATOM 773 O O . VAL A 1 98 ? -13.764 13.027 12.720 1.00 34.25 98 VAL A O 1
ATOM 776 N N . ASN A 1 99 ? -15.508 13.719 13.993 1.00 31.17 99 ASN A N 1
ATOM 777 C CA . ASN A 1 99 ? -16.130 14.623 13.023 1.00 31.17 99 ASN A CA 1
ATOM 778 C C . ASN A 1 99 ? -15.192 15.769 12.638 1.00 31.17 99 ASN A C 1
ATOM 780 O O . ASN A 1 99 ? -14.496 16.273 13.551 1.00 31.17 99 ASN A O 1
#

Sequence (99 aa):
MAGQFWAATVTAIPSYEFTYFLWDVLSVCAIALPQDKFTTNTGKITVATSTPNAGQTYRDDTLGADITWMSWVDAEYVRQMVIHYLSGEFKTPPVTYVN

Radius of gyration: 17.79 Å; chains: 1; bounding box: 42×40×42 Å

Foldseek 3Di:
DDPPDDDPDPDDDPDDPPDDDPVVLVVVCVVVDDPVFWDKDKAFWDADCDPPRHGDIDGDRPPGDIDIDTPDGNPVLSVQQVVVVVVPPPPDHSDPDPD

Secondary structure (DSSP, 8-state):
---------SS--SSS------HHHHHHHTTT--GGGEEEEEEEEEE--STTSTT-EEE-TTTPEEEEEEEEE-HHHHHHHHHHHHHT-TTS-SS----

pLDDT: mean 75.91, std 20.49, range [29.73, 94.19]